Protein AF-G9KJB7-F1 (afdb_monomer_lite)

Secondary structure (DSSP, 8-state):
-PPPPPP----HHHHHHHHIIIII---GGGGHHHHHHHHHHHHHHHT--SSHHHHHHHHHHHHHHHHHHTTS--STT---

Foldseek 3Di:
DDDDDADDDDPCLVQQLVCCCPPVVDHSVVCVVVVVVLVVLVVCLNVDDPDPVNVVSVVVNVVVVVVCCVPRVPDDPDRD

Radius of gyration: 14.31 Å; chains: 1; bounding box: 35×22×34 Å

InterPro domains:
  IPR004328 BRO1 domain [PF03097] (2-76)
  IPR004328 BRO1 domain [PS51180] (1-80)
  IPR038499 BRO1 domain superfamily [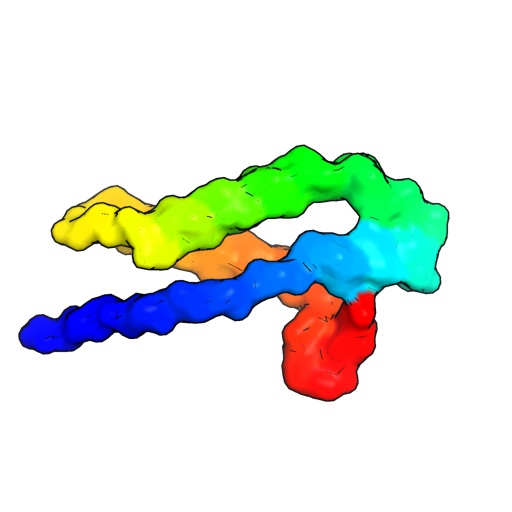G3DSA:1.25.40.280] (1-80)

Organism: Mustela putorius furo (NCBI:txid9669)

Sequence (80 aa):
WLDLKEAGDFLFQPAVKKFVLKNYGENPEAYNEELKKLELLRQNAVRVPRDFEGCSVLRKYLGQLHYLQSRVPMGSGQEA

pLDDT: mean 93.56, std 8.89, range [54.28, 98.44]

Structure (mmCIF, N/CA/C/O backbone):
data_AF-G9KJB7-F1
#
_entry.id   AF-G9KJB7-F1
#
loop_
_atom_site.group_PDB
_atom_site.id
_atom_site.type_symbol
_atom_site.label_atom_id
_atom_site.label_alt_id
_atom_site.label_comp_id
_atom_site.label_asym_id
_atom_site.label_entity_id
_atom_site.label_seq_id
_atom_site.pdbx_PDB_ins_code
_atom_site.Cartn_x
_atom_site.Cartn_y
_atom_site.Cartn_z
_atom_site.occupancy
_atom_site.B_iso_or_equiv
_atom_site.auth_seq_id
_atom_site.auth_comp_id
_atom_site.auth_asym_id
_atom_site.auth_atom_id
_atom_site.pdbx_PDB_model_num
ATOM 1 N N . TRP A 1 1 ? 23.087 -12.837 -15.376 1.00 71.38 1 TRP A N 1
ATOM 2 C CA . TRP A 1 1 ? 21.979 -11.983 -14.911 1.00 71.38 1 TRP A CA 1
ATOM 3 C C . TRP A 1 1 ? 20.977 -12.856 -14.187 1.00 71.38 1 TRP A C 1
ATOM 5 O O . TRP A 1 1 ? 20.825 -14.003 -14.583 1.00 71.38 1 TRP A O 1
ATOM 15 N N . LEU A 1 2 ? 20.379 -12.355 -13.107 1.00 90.62 2 LEU A N 1
ATOM 16 C CA . LEU A 1 2 ? 19.314 -13.050 -12.383 1.00 90.62 2 LEU A CA 1
ATOM 17 C C . LEU A 1 2 ? 17.973 -12.467 -12.824 1.00 90.62 2 LEU A C 1
ATOM 19 O O . LEU A 1 2 ? 17.857 -11.247 -12.955 1.00 90.62 2 LEU A O 1
ATOM 23 N N . ASP A 1 3 ? 16.982 -13.324 -13.036 1.00 93.44 3 ASP A N 1
ATOM 24 C CA . ASP A 1 3 ? 15.623 -12.881 -13.324 1.00 93.44 3 ASP A CA 1
ATOM 25 C C . ASP A 1 3 ? 14.922 -12.365 -12.064 1.00 93.44 3 ASP A C 1
ATOM 27 O O . ASP A 1 3 ? 15.153 -12.846 -10.949 1.00 93.44 3 ASP A O 1
ATOM 31 N N . LEU A 1 4 ? 14.060 -11.361 -12.244 1.00 95.00 4 LEU A N 1
ATOM 32 C CA . LEU A 1 4 ? 13.216 -10.852 -11.168 1.00 95.00 4 LEU A CA 1
ATOM 33 C C . LEU A 1 4 ? 12.149 -11.895 -10.824 1.00 95.00 4 LEU A C 1
ATOM 35 O O . LEU A 1 4 ? 11.584 -12.540 -11.705 1.00 95.00 4 LEU A O 1
ATOM 39 N N . LYS A 1 5 ? 11.860 -12.033 -9.529 1.00 96.81 5 LYS A N 1
ATOM 40 C CA . LYS A 1 5 ? 10.797 -12.916 -9.044 1.00 96.81 5 LYS A CA 1
ATOM 41 C C . LYS A 1 5 ? 9.430 -12.361 -9.440 1.00 96.81 5 LYS A C 1
ATOM 43 O O . LYS A 1 5 ? 9.205 -11.155 -9.354 1.00 96.81 5 LYS A O 1
ATOM 48 N N . GLU A 1 6 ? 8.505 -13.255 -9.766 1.00 95.94 6 GLU A N 1
ATOM 49 C CA . GLU A 1 6 ? 7.096 -12.903 -9.913 1.00 95.94 6 GLU A CA 1
ATOM 50 C C . GLU A 1 6 ? 6.436 -12.745 -8.541 1.00 95.94 6 GLU A C 1
ATOM 52 O O . GLU A 1 6 ? 6.707 -13.503 -7.604 1.00 95.94 6 GLU A O 1
ATOM 57 N N . ALA A 1 7 ? 5.583 -11.731 -8.416 1.00 96.50 7 ALA A N 1
ATOM 58 C CA . ALA A 1 7 ? 4.848 -11.449 -7.194 1.00 96.50 7 ALA A CA 1
ATOM 59 C C . ALA A 1 7 ? 3.397 -11.919 -7.330 1.00 96.50 7 ALA A C 1
ATOM 61 O O . ALA A 1 7 ? 2.716 -11.562 -8.289 1.00 96.50 7 ALA A O 1
ATOM 62 N N . GLY A 1 8 ? 2.921 -12.666 -6.335 1.00 94.75 8 GLY A N 1
ATOM 63 C CA . GLY A 1 8 ? 1.505 -12.989 -6.186 1.00 94.75 8 GLY A CA 1
ATOM 64 C C . GLY A 1 8 ? 0.707 -11.862 -5.525 1.00 94.75 8 GLY A C 1
ATOM 65 O O . GLY A 1 8 ? 1.159 -10.711 -5.406 1.00 94.75 8 GLY A O 1
ATOM 66 N N . ASP A 1 9 ? -0.487 -12.221 -5.065 1.00 93.00 9 ASP A N 1
ATOM 67 C CA . ASP A 1 9 ? -1.374 -11.320 -4.340 1.00 93.00 9 ASP A CA 1
ATOM 68 C C . ASP A 1 9 ? -0.849 -10.997 -2.941 1.00 93.00 9 ASP A C 1
ATOM 70 O O . ASP A 1 9 ? -0.260 -11.827 -2.250 1.00 93.00 9 ASP A O 1
ATOM 74 N N . PHE A 1 10 ? -1.096 -9.761 -2.515 1.00 94.19 10 PHE A N 1
ATOM 75 C CA . PHE A 1 10 ? -0.816 -9.306 -1.161 1.00 94.19 10 PHE A CA 1
ATOM 76 C C . PHE A 1 10 ? -1.891 -8.307 -0.727 1.00 94.19 10 PHE A C 1
ATOM 78 O O . PHE A 1 10 ? -1.796 -7.107 -0.980 1.00 94.19 10 PHE A O 1
ATOM 85 N N . LEU A 1 11 ? -2.948 -8.818 -0.097 1.00 93.31 11 LEU A N 1
ATOM 86 C CA . LEU A 1 11 ? -4.128 -8.043 0.289 1.00 93.31 11 LEU A CA 1
ATOM 87 C C . LEU A 1 11 ? -3.955 -7.427 1.685 1.00 93.31 11 LEU A C 1
ATOM 89 O O . LEU A 1 11 ? -4.521 -7.907 2.664 1.00 93.31 11 LEU A O 1
ATOM 93 N N . PHE A 1 12 ? -3.172 -6.352 1.792 1.00 95.31 12 PHE A N 1
ATOM 94 C CA . PHE A 1 12 ? -2.906 -5.698 3.083 1.00 95.31 12 PHE A CA 1
ATOM 95 C C . PHE A 1 12 ? -4.040 -4.782 3.568 1.00 95.31 12 PHE A C 1
ATOM 97 O O . PHE A 1 12 ? -4.197 -4.584 4.771 1.00 95.31 12 PHE A O 1
ATOM 104 N N . GLN A 1 13 ? -4.847 -4.227 2.658 1.00 96.38 13 GLN A N 1
ATOM 105 C CA . GLN A 1 13 ? -5.851 -3.211 3.003 1.00 96.38 13 GLN A CA 1
ATOM 106 C C . GLN A 1 13 ? -6.880 -3.686 4.047 1.00 96.38 13 GLN A C 1
ATOM 108 O O . GLN A 1 13 ? -7.106 -2.946 5.006 1.00 96.38 13 GLN A O 1
ATOM 113 N N . PRO A 1 14 ? -7.477 -4.895 3.942 1.00 96.00 14 PRO A N 1
ATOM 114 C CA . PRO A 1 14 ? -8.445 -5.358 4.937 1.00 96.00 14 PRO A CA 1
ATOM 115 C C . PRO A 1 14 ? -7.821 -5.530 6.326 1.00 96.00 14 PRO A C 1
ATOM 117 O O . PRO A 1 14 ? -8.442 -5.164 7.321 1.00 96.00 14 PRO A O 1
ATOM 120 N N . ALA A 1 15 ? -6.585 -6.039 6.390 1.00 95.12 15 ALA A N 1
ATOM 121 C CA . ALA A 1 15 ? -5.852 -6.215 7.642 1.00 95.12 15 ALA A CA 1
ATOM 122 C C . ALA A 1 15 ? -5.560 -4.866 8.313 1.00 95.12 15 ALA A C 1
ATOM 124 O O . ALA A 1 15 ? -5.854 -4.693 9.490 1.00 95.12 15 ALA A O 1
ATOM 125 N N . VAL A 1 16 ? -5.085 -3.870 7.556 1.00 96.50 16 VAL A N 1
ATOM 126 C CA . VAL A 1 16 ? -4.847 -2.520 8.092 1.00 96.50 16 VAL A CA 1
ATOM 127 C C . VAL A 1 16 ? -6.141 -1.886 8.596 1.00 96.50 16 VAL A C 1
ATOM 129 O O . VAL A 1 16 ? -6.177 -1.368 9.708 1.00 96.50 16 VAL A O 1
ATOM 132 N N . LYS A 1 17 ? -7.225 -1.963 7.817 1.00 96.88 17 LYS A N 1
ATOM 133 C CA . LYS A 1 17 ? -8.529 -1.417 8.217 1.00 96.88 17 LYS A CA 1
ATOM 134 C C . LYS A 1 17 ? -9.056 -2.056 9.501 1.00 96.88 17 LYS A C 1
ATOM 136 O O . LYS A 1 17 ? -9.517 -1.353 10.399 1.00 96.88 17 LYS A O 1
ATOM 141 N N . LYS A 1 18 ? -8.956 -3.384 9.601 1.00 95.88 18 LYS A N 1
ATOM 142 C CA . LYS A 1 18 ? -9.331 -4.135 10.802 1.00 95.88 18 LYS A CA 1
ATOM 143 C C . LYS A 1 18 ? -8.479 -3.720 12.003 1.00 95.88 18 LYS A C 1
ATOM 145 O O . LYS A 1 18 ? -9.035 -3.482 13.075 1.00 95.88 18 LYS A O 1
ATOM 150 N N . PHE A 1 19 ? -7.169 -3.581 11.811 1.00 95.94 19 PHE A N 1
ATOM 151 C CA . PHE A 1 19 ? -6.244 -3.171 12.861 1.00 95.94 19 PHE A CA 1
ATOM 152 C C . PHE A 1 19 ? -6.565 -1.772 13.390 1.00 95.94 19 PHE A C 1
ATOM 154 O O . PHE A 1 19 ? -6.629 -1.581 14.604 1.00 95.94 19 PHE A O 1
ATOM 161 N N . VAL A 1 20 ? -6.808 -0.815 12.489 1.00 96.31 20 VAL A N 1
ATOM 162 C CA . VAL A 1 20 ? -7.151 0.572 12.832 1.00 96.31 20 VAL A CA 1
ATOM 163 C C . VAL A 1 20 ? -8.421 0.627 13.676 1.00 96.31 20 VAL A C 1
ATOM 165 O O . VAL A 1 20 ? -8.424 1.247 14.739 1.00 96.31 20 VAL A O 1
ATOM 168 N N . LEU A 1 21 ? -9.468 -0.092 13.260 1.00 96.12 21 LEU A N 1
ATOM 169 C CA . LEU A 1 21 ? -10.710 -0.161 14.027 1.00 96.12 21 LEU A CA 1
ATOM 170 C C . LEU A 1 21 ? -10.489 -0.782 15.412 1.00 96.12 21 LEU A C 1
ATOM 172 O O . LEU A 1 21 ? -10.943 -0.236 16.412 1.00 96.12 21 LEU A O 1
ATOM 176 N N . LYS A 1 22 ? -9.800 -1.929 15.468 1.00 96.25 22 LYS A N 1
ATOM 177 C CA . LYS A 1 22 ? -9.634 -2.724 16.695 1.00 96.25 22 LYS A CA 1
ATOM 178 C C . LYS A 1 22 ? -8.730 -2.040 17.725 1.00 96.25 22 LYS A C 1
ATOM 180 O O . LYS A 1 22 ? -9.026 -2.113 18.911 1.00 96.25 22 LYS A O 1
ATOM 185 N N . ASN A 1 23 ? -7.628 -1.425 17.294 1.00 95.69 23 ASN A N 1
ATOM 186 C CA . ASN A 1 23 ? -6.562 -0.971 18.196 1.00 95.69 23 ASN A CA 1
ATOM 187 C C . ASN A 1 23 ? -6.549 0.544 18.414 1.00 95.69 23 ASN A C 1
ATOM 189 O O . ASN A 1 23 ? -6.143 0.986 19.486 1.00 95.69 23 ASN A O 1
ATOM 193 N N . TYR A 1 24 ? -6.995 1.331 17.429 1.00 95.12 24 TYR A N 1
ATOM 194 C CA . TYR A 1 24 ? -7.060 2.792 17.544 1.00 95.12 24 TYR A CA 1
ATOM 195 C C . TYR A 1 24 ? -8.492 3.313 17.723 1.00 95.12 24 TYR A C 1
ATOM 197 O O . TYR A 1 24 ? -8.671 4.447 18.152 1.00 95.12 24 TYR A O 1
ATOM 205 N N . GLY A 1 25 ? -9.521 2.502 17.435 1.00 95.62 25 GLY A N 1
ATOM 206 C CA . GLY A 1 25 ? -10.922 2.935 17.523 1.00 95.62 25 GLY A CA 1
ATOM 207 C C . GLY A 1 25 ? -11.297 3.994 16.481 1.00 95.62 25 GLY A C 1
ATOM 208 O O . GLY A 1 25 ? -12.287 4.704 16.642 1.00 95.62 25 GLY A O 1
ATOM 209 N N . GLU A 1 26 ? -10.497 4.123 15.424 1.00 97.12 26 GLU A N 1
ATOM 210 C CA . GLU A 1 26 ? -10.674 5.128 14.380 1.00 97.12 26 GLU A CA 1
ATOM 211 C C . GLU A 1 26 ? -11.498 4.587 13.205 1.00 97.12 26 GLU A C 1
ATOM 213 O O . GLU A 1 26 ? -11.622 3.376 13.008 1.00 97.12 26 GLU A O 1
ATOM 218 N N . ASN A 1 27 ? -12.041 5.493 12.384 1.00 96.81 27 ASN A N 1
ATOM 219 C CA . ASN A 1 27 ? -12.739 5.120 11.155 1.00 96.81 27 ASN A CA 1
ATOM 220 C C . ASN A 1 27 ? -11.743 4.541 10.126 1.00 96.81 27 ASN A C 1
ATOM 222 O O . ASN A 1 27 ? -10.909 5.293 9.615 1.00 96.81 27 ASN A O 1
ATOM 226 N N . PRO A 1 28 ? -11.855 3.258 9.732 1.00 96.06 28 PRO A N 1
ATOM 227 C CA . PRO A 1 28 ? -10.917 2.637 8.793 1.00 96.06 28 PRO A CA 1
ATOM 228 C C . PRO A 1 28 ? -10.903 3.280 7.408 1.00 96.06 28 PRO A C 1
ATOM 230 O O . PRO A 1 28 ? -9.893 3.236 6.706 1.00 96.06 28 PRO A O 1
ATOM 233 N N . GLU A 1 29 ? -12.018 3.887 7.004 1.00 97.38 29 GLU A N 1
ATOM 234 C CA . GLU A 1 29 ? -12.145 4.524 5.695 1.00 97.38 29 GLU A CA 1
ATOM 235 C C . GLU A 1 29 ? -11.351 5.835 5.599 1.00 97.38 29 GLU A C 1
ATOM 237 O O . GLU A 1 29 ? -11.055 6.282 4.491 1.00 97.38 29 GLU A O 1
ATOM 242 N N . ALA A 1 30 ? -10.938 6.415 6.735 1.00 97.69 30 ALA A N 1
ATOM 243 C CA . ALA A 1 30 ? -10.103 7.616 6.770 1.00 97.69 30 ALA A CA 1
ATOM 244 C C . ALA A 1 30 ? -8.725 7.407 6.114 1.00 97.69 30 ALA A C 1
ATOM 246 O O . ALA A 1 30 ? -8.121 8.369 5.655 1.00 97.69 30 ALA A O 1
ATOM 247 N N . TYR A 1 31 ? -8.266 6.154 6.018 1.00 97.62 31 TYR A N 1
ATOM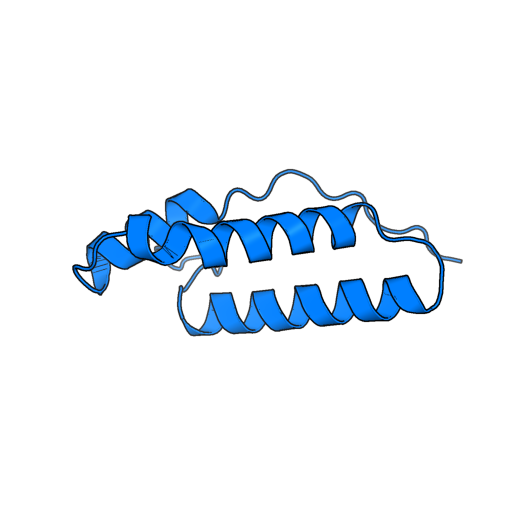 248 C C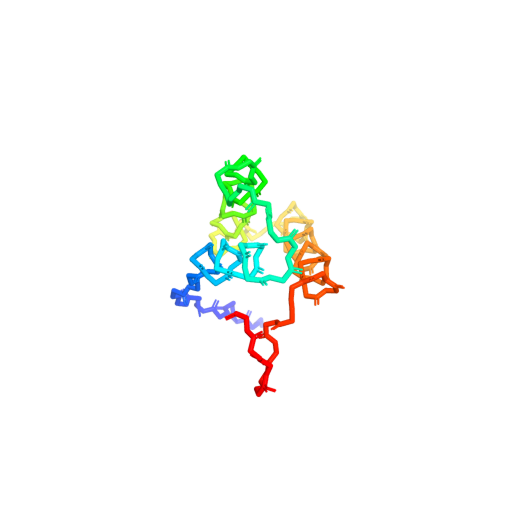A . TYR A 1 31 ? -6.952 5.776 5.485 1.00 97.62 31 TYR A CA 1
ATOM 249 C C . TYR A 1 31 ? -6.995 5.259 4.038 1.00 97.62 31 TYR A C 1
ATOM 251 O O . TYR A 1 31 ? -6.005 4.738 3.518 1.00 97.62 31 TYR A O 1
ATOM 259 N N . ASN A 1 32 ? -8.148 5.346 3.366 1.00 97.75 32 ASN A N 1
ATOM 260 C CA . ASN A 1 32 ? -8.327 4.801 2.019 1.00 97.75 32 ASN A CA 1
ATOM 261 C C . ASN A 1 32 ? -7.348 5.379 0.994 1.00 97.75 32 ASN A C 1
ATOM 263 O O . ASN A 1 32 ? -6.893 4.656 0.109 1.00 97.75 32 ASN A O 1
ATOM 267 N N . GLU A 1 33 ? -7.025 6.665 1.090 1.00 98.31 33 GLU A N 1
ATOM 268 C CA . GLU A 1 33 ? -6.153 7.325 0.121 1.00 98.31 33 GLU A CA 1
ATOM 269 C C . GLU A 1 33 ? -4.694 6.880 0.278 1.00 98.31 33 GLU A C 1
ATOM 271 O O . GLU A 1 33 ? -4.013 6.606 -0.711 1.00 98.31 33 GLU A O 1
ATOM 276 N N . GLU A 1 34 ? -4.216 6.716 1.508 1.00 97.94 34 GLU A N 1
ATOM 277 C CA . GLU A 1 34 ? -2.897 6.165 1.823 1.00 97.94 34 GLU A CA 1
ATOM 278 C C . GLU A 1 34 ? -2.791 4.708 1.360 1.00 97.94 34 GLU A C 1
ATOM 280 O O . GLU A 1 34 ? -1.805 4.324 0.724 1.00 97.94 34 GLU A O 1
ATOM 285 N N . LEU A 1 35 ? -3.834 3.910 1.609 1.00 98.06 35 LEU A N 1
ATOM 286 C CA . LEU A 1 35 ? -3.907 2.512 1.184 1.00 98.06 35 LEU A CA 1
ATOM 287 C C . LEU A 1 35 ? -3.912 2.373 -0.346 1.00 98.06 35 LEU A C 1
ATOM 289 O O . LEU A 1 35 ? -3.203 1.519 -0.885 1.00 98.06 35 LEU A O 1
ATOM 293 N N . LYS A 1 36 ? -4.647 3.236 -1.062 1.00 98.25 36 LYS A N 1
ATOM 294 C CA . LYS A 1 36 ? -4.628 3.297 -2.534 1.00 98.25 36 LYS A CA 1
ATOM 295 C C . LYS A 1 36 ? -3.253 3.690 -3.070 1.00 98.25 36 LYS A C 1
ATOM 297 O O . LYS A 1 36 ? -2.774 3.070 -4.017 1.00 98.25 36 LYS A O 1
ATOM 302 N N . LYS A 1 37 ? -2.592 4.687 -2.467 1.00 98.44 37 LYS A N 1
ATOM 303 C CA . LYS A 1 37 ? -1.236 5.112 -2.864 1.00 98.44 37 LYS A CA 1
ATOM 304 C C . LYS A 1 37 ? -0.221 3.979 -2.708 1.00 98.44 37 LYS A C 1
ATOM 306 O O . LYS A 1 37 ? 0.621 3.798 -3.588 1.00 98.44 37 LYS A O 1
ATOM 311 N N . LEU A 1 38 ? -0.296 3.216 -1.615 1.00 98.44 38 LEU A N 1
ATOM 312 C CA . LEU A 1 38 ? 0.599 2.081 -1.390 1.00 98.44 38 LEU A CA 1
ATOM 313 C C . LEU A 1 38 ? 0.322 0.925 -2.361 1.00 98.44 38 LEU A C 1
ATOM 315 O O . LEU A 1 38 ? 1.267 0.318 -2.861 1.00 98.44 38 LEU A O 1
ATOM 319 N N . GLU A 1 39 ? -0.946 0.655 -2.676 1.00 98.19 39 GLU A N 1
ATOM 320 C CA . GLU A 1 39 ? -1.314 -0.370 -3.660 1.00 98.19 39 GLU A CA 1
ATOM 321 C C . GLU A 1 39 ? -0.843 0.006 -5.071 1.00 98.19 39 GLU A C 1
ATOM 323 O O . GLU A 1 39 ? -0.231 -0.810 -5.757 1.00 98.19 39 GLU A O 1
ATOM 328 N N . LEU A 1 40 ? -1.011 1.266 -5.481 1.00 98.31 40 LEU A N 1
ATOM 329 C CA . LEU A 1 40 ? -0.457 1.752 -6.746 1.00 98.31 40 LEU A CA 1
ATOM 330 C C . LEU A 1 40 ? 1.074 1.607 -6.786 1.00 98.31 40 LEU A C 1
ATOM 332 O O . LEU A 1 40 ? 1.647 1.193 -7.795 1.00 98.31 40 LEU A O 1
ATOM 336 N N . LEU A 1 41 ? 1.754 1.909 -5.676 1.00 98.31 41 LEU A N 1
ATOM 337 C CA . LEU A 1 41 ? 3.202 1.748 -5.580 1.00 98.31 41 LEU A CA 1
ATOM 338 C C . LEU A 1 41 ? 3.628 0.274 -5.681 1.00 98.31 41 LEU A C 1
ATOM 340 O O . LEU A 1 41 ? 4.626 -0.015 -6.342 1.00 98.31 41 LEU A O 1
ATOM 344 N N . ARG A 1 42 ? 2.857 -0.653 -5.097 1.00 98.19 42 ARG A N 1
ATOM 345 C CA . ARG A 1 42 ? 3.056 -2.098 -5.273 1.00 98.19 42 ARG A CA 1
ATOM 346 C C . ARG A 1 42 ? 2.915 -2.493 -6.740 1.00 98.19 42 ARG A C 1
ATOM 348 O O . ARG A 1 42 ? 3.793 -3.177 -7.255 1.00 98.19 42 ARG A O 1
ATOM 355 N N . GLN A 1 43 ? 1.852 -2.056 -7.416 1.00 97.88 43 GLN A N 1
ATOM 356 C CA . GLN A 1 43 ? 1.607 -2.381 -8.828 1.00 97.88 43 GLN A CA 1
ATOM 357 C C . GLN A 1 43 ? 2.767 -1.938 -9.727 1.00 97.88 43 GLN A C 1
ATOM 359 O O . GLN A 1 43 ? 3.223 -2.708 -10.574 1.00 97.88 43 GLN A O 1
ATOM 364 N N . ASN A 1 44 ? 3.309 -0.744 -9.477 1.00 97.62 44 ASN A N 1
ATOM 365 C CA . ASN A 1 44 ? 4.492 -0.246 -10.178 1.00 97.62 44 ASN A CA 1
ATOM 366 C C . ASN A 1 44 ? 5.753 -1.062 -9.849 1.00 97.62 44 ASN A C 1
ATOM 368 O O . ASN A 1 44 ? 6.566 -1.315 -10.732 1.00 97.62 44 ASN A O 1
ATOM 372 N N . ALA A 1 45 ? 5.923 -1.499 -8.598 1.00 98.00 45 ALA A N 1
ATOM 373 C CA . ALA A 1 45 ? 7.076 -2.294 -8.175 1.00 98.00 45 ALA A CA 1
ATOM 374 C C . ALA A 1 45 ? 7.064 -3.731 -8.729 1.00 98.00 45 ALA A C 1
ATOM 376 O O . ALA A 1 45 ? 8.122 -4.270 -9.043 1.00 98.00 45 ALA A O 1
ATOM 377 N N . VAL A 1 46 ? 5.892 -4.358 -8.879 1.00 97.50 46 VAL A N 1
ATOM 378 C CA . VAL A 1 46 ? 5.788 -5.729 -9.423 1.00 97.50 46 VAL A CA 1
ATOM 379 C C . VAL A 1 46 ? 5.846 -5.771 -10.953 1.00 97.50 46 VAL A C 1
ATOM 381 O O . VAL A 1 46 ? 6.183 -6.805 -11.519 1.00 97.50 46 VAL A O 1
ATOM 384 N N . ARG A 1 47 ? 5.559 -4.649 -11.627 1.00 95.75 47 ARG A N 1
ATOM 385 C CA . ARG A 1 47 ? 5.697 -4.463 -13.086 1.00 95.75 47 ARG A CA 1
ATOM 386 C C . ARG A 1 47 ? 6.830 -3.492 -13.431 1.00 95.75 47 ARG A C 1
ATOM 388 O O . ARG A 1 47 ? 6.724 -2.715 -14.376 1.00 95.75 47 ARG A O 1
ATOM 395 N N . VAL A 1 48 ? 7.883 -3.502 -12.619 1.00 96.19 48 VAL A N 1
ATOM 396 C CA . VAL A 1 48 ? 8.954 -2.506 -12.673 1.00 96.19 48 VAL A CA 1
ATOM 397 C C . VAL A 1 48 ? 9.669 -2.500 -14.036 1.00 96.19 48 VAL A C 1
ATOM 399 O O . VAL A 1 48 ? 9.994 -3.574 -14.558 1.00 96.19 48 VAL A O 1
ATOM 402 N N . PRO A 1 49 ? 9.949 -1.321 -14.625 1.00 93.44 49 PRO A N 1
ATOM 403 C CA . PRO A 1 49 ? 10.796 -1.239 -15.808 1.00 93.44 49 PRO A CA 1
ATOM 404 C C . PRO A 1 49 ? 12.226 -1.691 -15.478 1.00 93.44 49 PRO A C 1
ATOM 406 O O . PRO A 1 49 ? 12.725 -1.504 -14.367 1.00 93.44 49 PRO A O 1
ATOM 409 N N . ARG A 1 50 ? 12.907 -2.311 -16.446 1.00 93.56 50 ARG A N 1
ATOM 410 C CA . ARG A 1 50 ? 14.281 -2.818 -16.277 1.00 93.56 50 ARG A CA 1
ATOM 411 C C . ARG A 1 50 ? 15.316 -1.730 -16.577 1.00 93.56 50 ARG A C 1
ATOM 413 O O . ARG A 1 50 ? 16.174 -1.901 -17.438 1.00 93.56 50 ARG A O 1
ATOM 420 N N . ASP A 1 51 ? 15.208 -0.613 -15.871 1.00 94.00 51 ASP A N 1
ATOM 421 C CA . ASP A 1 51 ? 16.060 0.565 -16.021 1.00 94.00 51 ASP A CA 1
ATOM 422 C C . ASP A 1 51 ? 16.444 1.181 -14.660 1.00 94.00 51 ASP A C 1
ATOM 424 O O . ASP A 1 51 ? 16.183 0.624 -13.588 1.00 94.00 51 ASP A O 1
ATOM 428 N N . PHE A 1 52 ? 17.122 2.330 -14.699 1.00 91.56 52 PHE A N 1
ATOM 429 C CA . PHE A 1 52 ? 17.570 3.034 -13.498 1.00 91.56 52 PHE A CA 1
ATOM 430 C C . PHE A 1 52 ? 16.405 3.550 -12.634 1.00 91.56 52 PHE A C 1
ATOM 432 O O . PHE A 1 52 ? 16.499 3.555 -11.403 1.00 91.56 52 PHE A O 1
ATOM 439 N N . GLU A 1 53 ? 15.293 3.956 -13.249 1.00 95.25 53 GLU A N 1
ATOM 440 C CA . GLU A 1 53 ? 14.114 4.437 -12.527 1.00 95.25 53 GLU A CA 1
ATOM 441 C C . GLU A 1 53 ? 13.428 3.294 -11.774 1.00 95.25 53 GLU A C 1
ATOM 443 O O . GLU A 1 53 ? 13.003 3.469 -10.625 1.00 95.25 53 GLU A O 1
ATOM 448 N N . GLY A 1 54 ? 13.430 2.093 -12.357 1.00 95.88 54 GLY A N 1
ATOM 449 C CA . GLY A 1 54 ? 12.932 0.878 -11.727 1.00 95.88 54 GLY A CA 1
ATOM 450 C C . GLY A 1 54 ? 13.570 0.587 -10.366 1.00 95.88 54 GLY A C 1
ATOM 451 O O . GLY A 1 54 ? 12.874 0.272 -9.395 1.00 95.88 54 GLY A O 1
ATOM 452 N N . CYS A 1 55 ? 14.883 0.800 -10.235 1.00 96.69 55 CYS A N 1
ATOM 453 C CA . CYS A 1 55 ? 15.586 0.674 -8.954 1.00 96.69 55 CYS A CA 1
ATOM 454 C C . CYS A 1 55 ? 15.021 1.619 -7.881 1.00 96.69 55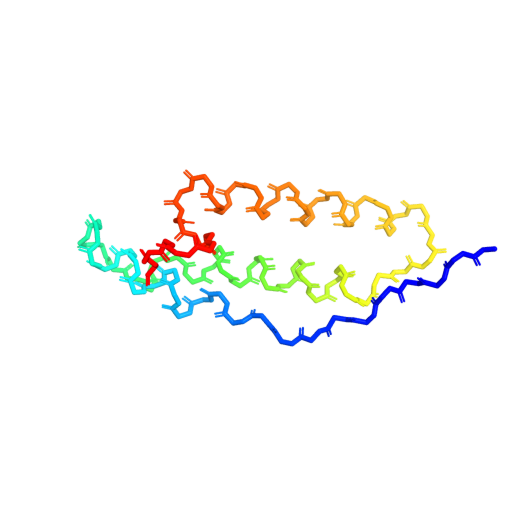 CYS A C 1
ATOM 456 O O . CYS A 1 55 ? 14.889 1.238 -6.714 1.00 96.69 55 CYS A O 1
ATOM 458 N N . SER A 1 56 ? 14.666 2.848 -8.262 1.00 97.31 56 SER A N 1
ATOM 459 C CA . SER A 1 56 ? 14.091 3.834 -7.342 1.00 97.31 56 SER A CA 1
ATOM 460 C C . SER A 1 56 ? 12.676 3.451 -6.912 1.00 97.31 56 SER A C 1
ATOM 462 O O . SER A 1 56 ? 12.346 3.579 -5.731 1.00 97.31 56 SER A O 1
ATOM 464 N N . VAL A 1 57 ? 11.860 2.915 -7.827 1.00 98.00 57 VAL A N 1
ATOM 465 C CA . VAL A 1 57 ? 10.510 2.409 -7.520 1.00 98.00 57 VAL A CA 1
ATOM 466 C C . VAL A 1 57 ? 10.569 1.273 -6.498 1.00 98.00 57 VAL A C 1
ATOM 468 O O . VAL A 1 57 ? 9.868 1.330 -5.485 1.00 98.00 57 VAL A O 1
ATOM 471 N N . LEU A 1 58 ? 11.451 0.288 -6.703 1.00 98.31 58 LEU A N 1
ATOM 472 C CA . LEU A 1 58 ? 11.624 -0.838 -5.777 1.00 98.31 58 LEU A CA 1
ATOM 473 C C . LEU A 1 58 ? 12.052 -0.369 -4.381 1.00 98.31 58 LEU A C 1
ATOM 475 O O . LEU A 1 58 ? 11.454 -0.769 -3.382 1.00 98.31 58 LEU A O 1
ATOM 479 N N . ARG A 1 59 ? 13.046 0.527 -4.301 1.00 98.31 59 ARG A N 1
ATOM 480 C CA . ARG A 1 59 ? 13.516 1.094 -3.024 1.00 98.31 59 ARG A CA 1
ATOM 481 C C . ARG A 1 59 ? 12.422 1.884 -2.314 1.00 98.31 59 ARG A C 1
ATOM 483 O O . ARG A 1 59 ? 12.270 1.760 -1.100 1.00 98.31 59 ARG A O 1
ATOM 490 N N . LYS A 1 60 ? 11.642 2.671 -3.061 1.00 98.38 60 LYS A N 1
ATOM 491 C CA . LYS A 1 60 ? 10.520 3.440 -2.514 1.00 98.38 60 LYS A CA 1
ATOM 492 C C . LYS A 1 60 ? 9.453 2.514 -1.938 1.00 98.38 60 LYS A C 1
ATOM 494 O O . LYS A 1 60 ? 9.007 2.745 -0.818 1.00 98.38 60 LYS A O 1
ATOM 499 N N . TYR A 1 61 ? 9.074 1.468 -2.670 1.00 98.44 61 TYR A N 1
ATOM 500 C CA . TYR A 1 61 ? 8.093 0.494 -2.197 1.00 98.44 61 TYR A CA 1
ATOM 501 C C . TYR A 1 61 ? 8.577 -0.239 -0.942 1.00 98.44 61 TYR A C 1
ATOM 503 O O . TYR A 1 61 ? 7.854 -0.281 0.050 1.00 98.44 61 TYR A O 1
ATOM 511 N N . LEU A 1 62 ? 9.830 -0.705 -0.934 1.00 98.12 62 LEU A N 1
ATOM 512 C CA . LEU A 1 62 ? 10.438 -1.346 0.233 1.00 98.12 62 LEU A CA 1
ATOM 513 C C . LEU A 1 62 ? 10.425 -0.435 1.472 1.00 98.12 62 LEU A C 1
ATOM 515 O O . LEU A 1 62 ? 10.053 -0.872 2.559 1.00 98.12 62 LEU A O 1
ATOM 519 N N . GLY A 1 63 ? 10.775 0.845 1.317 1.00 98.06 63 GLY A N 1
ATOM 520 C CA . GLY A 1 63 ? 10.722 1.809 2.418 1.00 98.06 63 GLY A CA 1
ATOM 521 C C . GLY A 1 63 ? 9.306 2.003 2.972 1.00 98.06 63 GLY A C 1
ATOM 522 O O . GLY A 1 63 ? 9.116 2.032 4.186 1.00 98.06 63 GLY A O 1
ATOM 523 N N . GLN A 1 64 ? 8.297 2.072 2.098 1.00 98.25 64 GLN A N 1
ATOM 524 C CA . GLN A 1 64 ? 6.900 2.178 2.532 1.00 98.25 64 GLN A CA 1
ATOM 525 C C . GLN A 1 64 ? 6.402 0.912 3.240 1.00 98.25 64 GLN A C 1
ATOM 527 O O . GLN A 1 64 ? 5.639 1.025 4.196 1.00 98.25 64 GLN A O 1
ATOM 532 N N . LEU A 1 65 ? 6.867 -0.278 2.843 1.00 97.00 65 LEU A N 1
ATOM 533 C CA . LEU A 1 65 ? 6.565 -1.515 3.570 1.00 97.00 65 LEU A CA 1
ATOM 534 C C . LEU A 1 65 ? 7.123 -1.482 4.998 1.00 97.00 65 LEU A C 1
ATOM 536 O O . LEU A 1 65 ? 6.403 -1.825 5.933 1.00 97.00 65 LEU A O 1
ATOM 540 N N . HIS A 1 66 ? 8.355 -1.000 5.190 1.00 96.50 66 HIS A N 1
ATOM 541 C CA . HIS A 1 66 ? 8.918 -0.826 6.533 1.00 96.50 66 HIS A CA 1
ATOM 542 C C . HIS A 1 66 ? 8.129 0.185 7.375 1.00 96.50 66 HIS A C 1
ATOM 544 O O . HIS A 1 66 ? 7.895 -0.051 8.559 1.00 96.50 66 HIS A O 1
ATOM 550 N N . TYR A 1 67 ? 7.671 1.286 6.774 1.00 97.19 67 TYR A N 1
ATOM 551 C CA . TYR A 1 67 ? 6.806 2.249 7.457 1.00 97.19 67 TYR A CA 1
ATOM 552 C C . TYR A 1 67 ? 5.435 1.675 7.818 1.00 97.19 67 TYR A C 1
ATOM 554 O O . TYR A 1 67 ? 4.913 1.990 8.888 1.00 97.19 67 TYR A O 1
ATOM 562 N N . LEU A 1 68 ? 4.845 0.842 6.962 1.00 95.94 68 LEU A N 1
ATOM 563 C CA . LEU A 1 68 ? 3.602 0.161 7.302 1.00 95.94 68 LEU A CA 1
ATOM 564 C C . LEU A 1 68 ? 3.831 -0.805 8.469 1.00 95.94 68 LEU A C 1
ATOM 566 O O . LEU A 1 68 ? 3.126 -0.720 9.469 1.00 95.94 68 LEU A O 1
ATOM 570 N N . GLN A 1 69 ? 4.862 -1.649 8.383 1.00 93.38 69 GLN A N 1
ATOM 571 C CA . GLN A 1 69 ? 5.190 -2.651 9.400 1.00 93.38 69 GLN A CA 1
ATOM 572 C C . GLN A 1 69 ? 5.474 -2.037 10.778 1.00 93.38 69 GLN A C 1
ATOM 574 O O . GLN A 1 69 ? 5.137 -2.629 11.799 1.00 93.38 69 GLN A O 1
ATOM 579 N N . SER A 1 70 ? 6.070 -0.841 10.829 1.00 93.94 70 SER A N 1
ATOM 580 C CA . SER A 1 70 ? 6.351 -0.156 12.096 1.00 93.94 70 SER A CA 1
ATOM 581 C C . SER A 1 70 ? 5.098 0.377 12.804 1.00 93.94 70 SER A C 1
ATOM 583 O O . SER A 1 70 ? 5.198 0.813 13.946 1.00 93.94 70 SER A O 1
ATOM 585 N N . ARG A 1 71 ? 3.947 0.424 12.118 1.00 94.62 71 ARG A N 1
ATOM 586 C CA . ARG A 1 71 ? 2.673 0.961 12.633 1.00 94.62 71 ARG A CA 1
ATOM 587 C C . ARG A 1 71 ? 1.602 -0.118 12.753 1.00 94.62 71 ARG A C 1
ATOM 589 O O . ARG 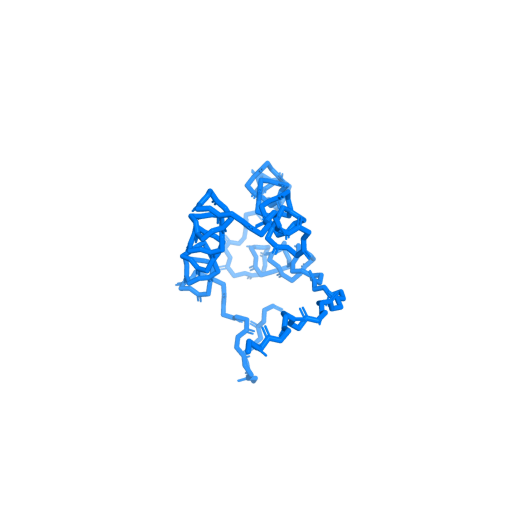A 1 71 ? 0.843 -0.117 13.711 1.00 94.62 71 ARG A O 1
ATOM 596 N N . VAL A 1 72 ? 1.559 -1.029 11.784 1.00 94.00 72 VAL A N 1
ATOM 597 C CA . VAL A 1 72 ? 0.627 -2.154 11.723 1.00 94.00 72 VAL A CA 1
ATOM 598 C C . VAL A 1 72 ? 1.452 -3.443 11.736 1.00 94.00 72 VAL A C 1
ATOM 600 O O . VAL A 1 72 ? 2.161 -3.725 10.764 1.00 94.00 72 VAL A O 1
ATOM 603 N N . PRO A 1 73 ? 1.398 -4.225 12.822 1.00 90.50 73 PRO A N 1
ATOM 604 C CA . PRO A 1 73 ? 2.215 -5.415 12.981 1.00 90.50 73 PRO A CA 1
ATOM 605 C C . PRO A 1 73 ? 1.669 -6.552 12.099 1.00 90.50 73 PRO A C 1
ATOM 607 O O . PRO A 1 73 ? 0.784 -7.299 12.494 1.00 90.50 73 PRO A O 1
ATOM 610 N N . MET A 1 74 ? 2.196 -6.662 10.876 1.00 87.50 74 MET A N 1
ATOM 611 C CA . MET A 1 74 ? 1.817 -7.675 9.873 1.00 87.50 74 MET A CA 1
ATOM 612 C C . MET A 1 74 ? 2.845 -8.815 9.733 1.00 87.50 74 MET A C 1
ATOM 614 O O . MET A 1 74 ? 2.856 -9.532 8.731 1.00 87.50 74 MET A O 1
ATOM 618 N N . GLY A 1 75 ? 3.770 -8.945 10.687 1.00 81.81 75 GLY A N 1
ATOM 619 C CA . GLY A 1 75 ? 4.780 -10.000 10.692 1.00 81.81 75 GLY A CA 1
ATOM 620 C C . GLY A 1 75 ? 4.219 -11.363 11.100 1.00 81.81 75 GLY A C 1
ATOM 621 O O . GLY A 1 75 ? 3.119 -11.478 11.635 1.00 81.81 75 GLY A O 1
ATOM 622 N N . SER A 1 76 ? 5.000 -12.420 10.879 1.00 71.81 76 SER A N 1
ATOM 623 C CA . SER A 1 76 ? 4.626 -13.785 11.262 1.00 71.81 76 SER A CA 1
ATOM 624 C C . SER A 1 76 ? 4.256 -13.876 12.747 1.00 71.81 76 SER A C 1
ATOM 626 O O . SER A 1 76 ? 5.068 -13.549 13.610 1.00 71.81 76 SER A O 1
ATOM 628 N N . GLY A 1 77 ? 3.036 -14.337 13.038 1.00 67.06 77 GLY A N 1
ATOM 629 C CA . GLY A 1 77 ? 2.519 -14.478 14.405 1.00 67.06 77 GLY A CA 1
AT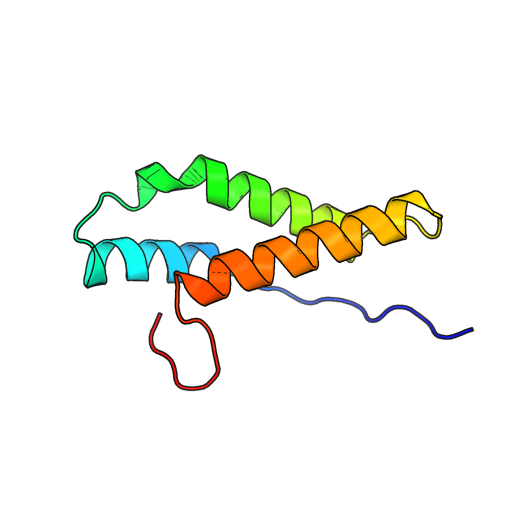OM 630 C C . GLY A 1 77 ? 2.018 -13.179 15.045 1.00 67.06 77 GLY A C 1
ATOM 631 O O . GLY A 1 77 ? 1.621 -13.200 16.206 1.00 67.06 77 GLY A O 1
ATOM 632 N N . GLN A 1 78 ? 2.018 -12.063 14.314 1.00 66.25 78 GLN A N 1
ATOM 633 C CA . GLN A 1 78 ? 1.416 -10.816 14.768 1.00 66.25 78 GLN A CA 1
ATOM 634 C C . GLN A 1 78 ? -0.040 -10.732 14.292 1.00 66.25 78 GLN A C 1
ATOM 636 O O . GLN A 1 78 ? -0.333 -10.964 13.119 1.00 66.25 78 GLN A O 1
ATOM 641 N N . GLU A 1 79 ? -0.964 -10.426 15.206 1.00 55.94 79 GLU A N 1
ATOM 642 C CA . GLU A 1 79 ? -2.358 -10.164 14.844 1.00 55.94 79 GLU A CA 1
ATOM 643 C C . GLU A 1 79 ? -2.504 -8.737 14.297 1.00 55.94 79 GLU A C 1
ATOM 645 O O . GLU A 1 79 ? -2.457 -7.770 15.061 1.00 55.94 79 GLU A O 1
ATOM 650 N N . ALA A 1 80 ? -2.725 -8.626 12.984 1.00 54.28 80 ALA A N 1
ATOM 651 C CA . ALA A 1 80 ? -3.286 -7.435 12.344 1.00 54.28 80 ALA A CA 1
ATOM 652 C C . ALA A 1 80 ? -4.829 -7.486 12.339 1.00 54.28 80 ALA A C 1
ATOM 654 O O . ALA A 1 80 ? -5.413 -8.536 11.966 1.00 54.28 80 ALA A O 1
#